Protein AF-A0A1J5SP46-F1 (afdb_monomer_lite)

InterPro domains:
  IPR029063 S-adenosyl-L-methionine-dependent methyltransferase superfamily [G3DSA:3.40.50.150] (15-102)
  IPR029063 S-adenosyl-L-methionine-dependent methyltransferase superfamily [SSF53335] (29-81)

Structure (mmCIF, N/CA/C/O backbone):
data_AF-A0A1J5SP46-F1
#
_entry.id   AF-A0A1J5SP46-F1
#
loop_
_atom_site.group_PDB
_atom_site.id
_atom_site.type_symbol
_atom_site.label_atom_id
_atom_site.label_alt_id
_atom_site.label_comp_id
_atom_site.label_asym_id
_atom_site.label_entity_id
_atom_site.label_seq_id
_atom_site.pdbx_PDB_ins_code
_atom_site.Cartn_x
_atom_site.Cartn_y
_atom_site.Cartn_z
_atom_site.occupancy
_atom_site.B_iso_or_equiv
_atom_site.auth_seq_id
_atom_site.auth_comp_id
_atom_site.auth_asym_id
_atom_site.auth_atom_id
_atom_site.pdbx_PDB_model_num
ATOM 1 N N . MET A 1 1 ? 16.930 -1.435 -6.233 1.00 59.47 1 MET A N 1
ATOM 2 C CA . MET A 1 1 ? 17.089 -2.895 -6.411 1.00 59.47 1 MET A CA 1
ATOM 3 C C . MET A 1 1 ? 17.708 -3.153 -7.778 1.00 59.47 1 MET A C 1
ATOM 5 O O . MET A 1 1 ? 17.334 -2.466 -8.719 1.00 59.47 1 MET A O 1
ATOM 9 N N . LEU A 1 2 ? 18.666 -4.075 -7.879 1.00 78.81 2 LEU A N 1
ATOM 10 C CA . LEU A 1 2 ? 19.192 -4.551 -9.162 1.00 78.81 2 LEU A CA 1
ATOM 11 C C . LEU A 1 2 ? 18.557 -5.911 -9.448 1.00 78.81 2 LEU A C 1
ATOM 13 O O . LEU A 1 2 ? 18.565 -6.779 -8.577 1.00 78.81 2 LEU A O 1
ATOM 17 N N . LEU A 1 3 ? 17.981 -6.073 -10.636 1.00 86.75 3 LEU A N 1
ATOM 18 C CA . LEU A 1 3 ? 17.492 -7.365 -11.110 1.00 86.75 3 LEU A CA 1
ATOM 19 C C . LEU A 1 3 ? 18.648 -8.133 -11.766 1.00 86.75 3 LEU A C 1
ATOM 21 O O . LEU A 1 3 ? 19.577 -7.496 -12.274 1.00 86.75 3 LEU A O 1
ATOM 25 N N . PRO A 1 4 ? 18.618 -9.479 -11.770 1.00 92.25 4 PRO A N 1
ATOM 26 C CA . PRO A 1 4 ? 19.527 -10.257 -12.599 1.00 92.25 4 PRO A CA 1
ATOM 27 C C . PRO A 1 4 ? 19.452 -9.815 -14.062 1.00 92.25 4 PRO A C 1
ATOM 29 O O . PRO A 1 4 ? 18.412 -9.350 -14.535 1.00 92.25 4 PRO A O 1
ATOM 32 N N . GLU A 1 5 ? 20.557 -9.964 -14.786 1.00 93.25 5 GLU A N 1
ATOM 33 C CA . GLU A 1 5 ? 20.611 -9.588 -16.196 1.00 93.25 5 GLU A CA 1
ATOM 34 C C . GLU A 1 5 ? 19.541 -10.342 -17.005 1.00 93.25 5 GLU A C 1
ATOM 36 O O . GLU A 1 5 ? 19.377 -11.555 -16.869 1.00 93.25 5 GLU A O 1
ATOM 41 N N . GLY A 1 6 ? 18.778 -9.605 -17.819 1.00 93.00 6 GLY A N 1
ATOM 42 C CA . GLY A 1 6 ? 17.696 -10.155 -18.641 1.00 93.00 6 GLY A CA 1
ATOM 43 C C . GLY A 1 6 ? 16.396 -10.484 -17.897 1.00 93.00 6 GLY A C 1
ATOM 44 O O . GLY A 1 6 ? 15.497 -11.057 -18.507 1.00 93.00 6 GLY A O 1
ATOM 45 N N . CYS A 1 7 ? 16.275 -10.145 -16.609 1.00 93.44 7 CYS A N 1
ATOM 46 C CA . CYS A 1 7 ? 15.053 -10.359 -15.832 1.00 93.44 7 CYS A CA 1
ATOM 47 C C . CYS A 1 7 ? 14.220 -9.078 -15.688 1.00 93.44 7 CYS A C 1
ATOM 49 O O . CYS A 1 7 ? 14.738 -8.027 -15.310 1.00 93.44 7 CYS A O 1
ATOM 51 N N . ASP A 1 8 ? 12.909 -9.206 -15.895 1.00 92.50 8 ASP A N 1
ATOM 52 C CA . ASP A 1 8 ? 11.921 -8.154 -15.643 1.00 92.50 8 ASP A CA 1
ATOM 53 C C . ASP A 1 8 ? 11.370 -8.215 -14.201 1.00 92.50 8 ASP A C 1
ATOM 55 O O . ASP A 1 8 ? 11.471 -9.252 -13.529 1.00 92.50 8 ASP A O 1
ATOM 59 N N . PRO A 1 9 ? 10.759 -7.131 -13.679 1.00 92.62 9 PRO A N 1
ATOM 60 C CA . PRO A 1 9 ? 10.037 -7.186 -12.412 1.00 92.62 9 PRO A CA 1
ATOM 61 C C . PRO A 1 9 ? 9.004 -8.320 -12.410 1.00 92.62 9 PRO A C 1
ATOM 63 O O . PRO A 1 9 ? 8.237 -8.480 -13.355 1.00 92.62 9 PRO A O 1
ATOM 66 N N . GLY A 1 10 ? 8.994 -9.114 -11.338 1.00 93.00 10 GLY A N 1
ATOM 67 C CA . GLY A 1 10 ? 8.141 -10.301 -11.227 1.00 93.00 10 GLY A CA 1
ATOM 68 C C . GLY A 1 10 ? 8.746 -11.597 -11.782 1.00 93.00 10 GLY A C 1
ATOM 69 O O . GLY A 1 10 ? 8.082 -12.628 -11.711 1.00 93.00 10 GLY A O 1
ATOM 70 N N . TRP A 1 11 ? 9.997 -11.602 -12.270 1.00 94.19 11 TRP A N 1
ATOM 71 C CA . TRP A 1 11 ? 10.654 -12.811 -12.811 1.00 94.19 11 TRP A CA 1
ATOM 72 C C . TRP A 1 11 ? 10.665 -14.013 -11.852 1.00 94.19 11 TRP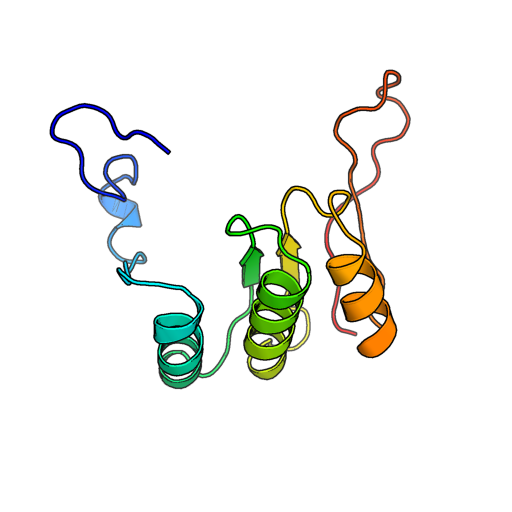 A C 1
ATOM 74 O O . TRP A 1 11 ? 10.604 -15.154 -12.299 1.00 94.19 11 TRP A O 1
ATOM 84 N N . VAL A 1 12 ? 10.740 -13.758 -10.542 1.00 95.19 12 VAL A N 1
ATOM 85 C CA . VAL A 1 12 ? 10.806 -14.798 -9.503 1.00 95.19 12 VAL A CA 1
ATOM 86 C C . VAL A 1 12 ? 9.436 -15.402 -9.176 1.00 95.19 12 VAL A C 1
ATOM 88 O O . VAL A 1 12 ? 9.359 -16.415 -8.486 1.00 95.19 12 VAL A O 1
ATOM 91 N N . ILE A 1 13 ? 8.346 -14.784 -9.639 1.00 95.00 13 ILE A N 1
ATOM 92 C CA . ILE A 1 13 ? 6.985 -15.235 -9.346 1.00 95.00 13 ILE A CA 1
ATOM 93 C C . ILE A 1 13 ? 6.715 -16.516 -10.153 1.00 95.00 13 ILE A C 1
ATOM 95 O O . ILE A 1 13 ? 6.796 -16.469 -11.384 1.00 95.00 13 ILE A O 1
ATOM 99 N N . PRO A 1 14 ? 6.368 -17.642 -9.502 1.00 96.38 14 PRO A N 1
ATOM 100 C CA . PRO A 1 14 ? 5.969 -18.868 -10.190 1.00 96.38 14 PRO A CA 1
ATOM 101 C C . PRO A 1 14 ? 4.775 -18.644 -11.126 1.00 96.38 14 PRO A C 1
ATOM 103 O O . PRO A 1 14 ? 3.887 -17.837 -10.832 1.00 96.38 14 PRO A O 1
ATOM 106 N N . ASP A 1 15 ? 4.725 -19.366 -12.246 1.00 95.62 15 ASP A N 1
ATOM 107 C CA . ASP A 1 15 ? 3.702 -19.164 -13.282 1.00 95.62 15 ASP A CA 1
ATOM 108 C C . ASP A 1 15 ? 2.275 -19.381 -12.754 1.00 95.62 15 ASP A C 1
ATOM 110 O O . ASP A 1 15 ? 1.350 -18.660 -13.133 1.00 95.62 15 ASP A O 1
ATOM 114 N N . GLU A 1 16 ? 2.095 -20.309 -11.816 1.00 96.62 16 GLU A N 1
ATOM 115 C CA . GLU A 1 16 ? 0.824 -20.566 -11.141 1.00 96.62 16 GLU A CA 1
ATOM 116 C C . GLU A 1 16 ? 0.321 -19.373 -10.308 1.00 96.62 16 GLU A C 1
ATOM 118 O O . GLU A 1 16 ? -0.891 -19.212 -10.147 1.00 96.62 16 GLU A O 1
ATOM 123 N N . LEU A 1 17 ? 1.222 -18.508 -9.823 1.00 96.88 17 LEU A N 1
ATOM 124 C CA . LEU A 1 17 ? 0.882 -17.311 -9.046 1.00 96.88 17 LEU A CA 1
ATOM 125 C C . LEU A 1 17 ? 0.728 -16.059 -9.919 1.00 96.88 17 LEU A C 1
ATOM 127 O O . LEU A 1 17 ? 0.038 -15.122 -9.515 1.00 96.88 17 LEU A O 1
ATOM 131 N N . LYS A 1 18 ? 1.282 -16.046 -11.140 1.00 95.25 18 LYS A N 1
ATOM 132 C CA . LYS A 1 18 ? 1.175 -14.896 -12.059 1.00 95.25 18 LYS A CA 1
ATOM 133 C C . LYS A 1 18 ? -0.267 -14.534 -12.415 1.00 95.25 18 LYS A C 1
ATOM 135 O O . LYS A 1 18 ? -0.542 -13.375 -12.700 1.00 95.25 18 LYS A O 1
ATOM 140 N N . LYS A 1 19 ? -1.205 -15.488 -12.357 1.00 95.62 19 LYS A N 1
ATOM 141 C CA . LYS A 1 19 ? -2.632 -15.228 -12.626 1.00 95.62 19 LYS A CA 1
ATOM 142 C C . LYS A 1 19 ? -3.245 -14.197 -11.666 1.00 95.62 19 LYS A C 1
ATOM 144 O O . LYS A 1 19 ? -4.170 -13.494 -12.057 1.00 95.62 19 LYS A O 1
ATOM 149 N N . GLY A 1 20 ? -2.763 -14.137 -10.424 1.00 94.06 20 GLY A N 1
ATOM 150 C CA . GLY A 1 20 ? -3.228 -13.192 -9.405 1.00 94.06 20 GLY A CA 1
ATOM 151 C C . GLY A 1 20 ? -2.338 -11.961 -9.258 1.00 94.06 20 GLY A C 1
ATOM 152 O O . GLY A 1 20 ? -2.491 -11.226 -8.289 1.00 94.06 20 GLY A O 1
ATOM 153 N N . TRP A 1 21 ? -1.381 -11.761 -10.166 1.00 95.50 21 TRP A N 1
ATOM 154 C CA . TRP A 1 21 ? -0.387 -10.704 -10.066 1.00 95.50 21 TRP A CA 1
ATOM 155 C C . TRP A 1 21 ? -0.528 -9.704 -11.210 1.00 95.50 21 TRP A C 1
ATOM 157 O O . TRP A 1 21 ? -0.599 -10.070 -12.382 1.00 95.50 21 TRP A O 1
ATOM 167 N N . SER A 1 22 ? -0.522 -8.424 -10.855 1.00 95.00 22 SER A N 1
ATOM 168 C CA . SER A 1 22 ? -0.517 -7.300 -11.785 1.00 95.00 22 SER A CA 1
ATOM 169 C C . SER A 1 22 ? 0.627 -6.355 -11.441 1.00 95.00 22 SER A C 1
ATOM 171 O O . SER A 1 22 ? 0.853 -6.054 -10.268 1.00 95.00 22 SER A O 1
ATOM 173 N N . LEU A 1 23 ? 1.315 -5.843 -12.460 1.00 94.81 23 LEU A N 1
ATOM 174 C CA . LEU A 1 23 ? 2.394 -4.869 -12.309 1.00 94.81 23 LEU A CA 1
ATOM 175 C C . LEU A 1 23 ? 1.966 -3.503 -12.840 1.00 94.81 23 LEU A C 1
ATOM 177 O O . LEU A 1 23 ? 1.594 -3.379 -14.005 1.00 94.81 23 LEU A O 1
ATOM 181 N N . SER A 1 24 ? 2.106 -2.471 -12.009 1.00 95.12 24 SER A N 1
ATOM 182 C CA . SER A 1 24 ? 1.958 -1.075 -12.423 1.00 95.12 24 SER A CA 1
ATOM 183 C C . SER A 1 24 ? 3.309 -0.372 -12.343 1.00 95.12 24 SER A C 1
ATOM 185 O O . SER A 1 24 ? 3.878 -0.221 -11.265 1.00 95.12 24 SER A O 1
ATOM 187 N N . LEU A 1 25 ? 3.850 0.021 -13.499 1.00 94.19 25 LEU A N 1
ATOM 188 C CA . LEU A 1 25 ? 5.146 0.695 -13.598 1.00 94.19 25 LEU A CA 1
ATOM 189 C C . LEU A 1 25 ? 4.976 2.217 -13.555 1.00 94.19 25 LEU A C 1
ATOM 191 O O . LEU A 1 25 ? 4.276 2.799 -14.386 1.00 94.19 25 LEU A O 1
ATOM 195 N N . GLY A 1 26 ? 5.655 2.868 -12.613 1.00 94.00 26 GLY A N 1
ATOM 196 C CA . GLY A 1 26 ? 5.651 4.320 -12.436 1.00 94.00 26 GLY A CA 1
ATOM 197 C C . GLY A 1 26 ? 5.979 4.711 -10.998 1.00 94.00 26 GLY A C 1
ATOM 198 O O . GLY A 1 26 ? 6.289 3.851 -10.175 1.00 94.00 26 GLY A O 1
ATOM 199 N N . LYS A 1 27 ? 5.913 6.009 -10.691 1.00 94.12 27 LYS A N 1
ATOM 200 C CA . LYS A 1 27 ? 5.994 6.482 -9.305 1.00 94.12 27 LYS A CA 1
ATOM 201 C C . LYS A 1 27 ? 4.710 6.124 -8.560 1.00 94.12 27 LYS A C 1
ATOM 203 O O . LYS A 1 27 ? 3.632 6.177 -9.152 1.00 94.12 27 LYS A O 1
ATOM 208 N N . SER A 1 28 ? 4.810 5.819 -7.269 1.00 93.31 28 SER A N 1
ATOM 209 C CA . SER A 1 28 ? 3.632 5.571 -6.430 1.00 93.31 28 SER A CA 1
ATOM 210 C C . SER A 1 28 ? 2.695 6.780 -6.400 1.00 93.31 28 SER A C 1
ATOM 212 O O . SER A 1 28 ? 1.492 6.598 -6.558 1.00 93.31 28 SER A O 1
ATOM 214 N N . GLU A 1 29 ? 3.245 7.996 -6.344 1.00 93.69 29 GLU A N 1
ATOM 215 C CA . GLU A 1 29 ? 2.510 9.271 -6.453 1.00 93.69 29 GLU A CA 1
ATOM 216 C C . GLU A 1 29 ? 1.563 9.330 -7.667 1.00 93.69 29 GLU A C 1
ATOM 218 O O . GLU A 1 29 ? 0.464 9.868 -7.568 1.00 93.69 29 GLU A O 1
ATOM 223 N N . ASP A 1 30 ? 1.956 8.733 -8.799 1.00 96.69 30 ASP A N 1
ATOM 224 C CA . ASP A 1 30 ? 1.172 8.752 -10.040 1.00 96.69 30 ASP A CA 1
ATOM 225 C C . ASP A 1 30 ? 0.236 7.540 -10.180 1.00 96.69 30 ASP A C 1
ATOM 227 O O . ASP A 1 30 ? -0.742 7.581 -10.930 1.00 96.69 30 ASP A O 1
ATOM 231 N N . LYS A 1 31 ? 0.583 6.409 -9.551 1.00 97.69 31 LYS A N 1
ATOM 232 C CA . LYS A 1 31 ? -0.028 5.099 -9.833 1.00 97.69 31 LYS A CA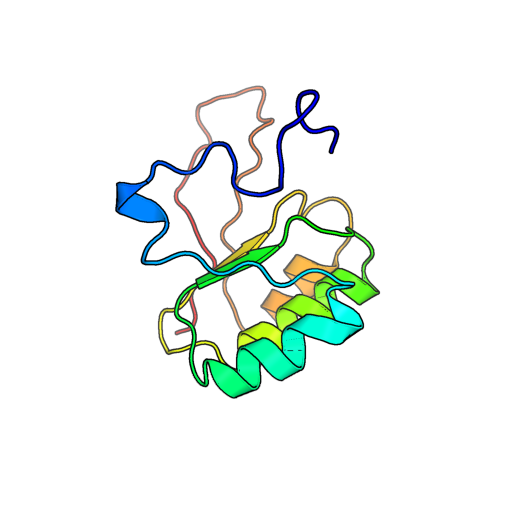 1
ATOM 233 C C . LYS A 1 31 ? -0.922 4.570 -8.727 1.00 97.69 31 LYS A C 1
ATOM 235 O O . LYS A 1 31 ? -1.830 3.801 -9.033 1.00 97.69 31 LYS A O 1
ATOM 240 N N . LEU A 1 32 ? -0.674 4.952 -7.477 1.00 97.75 32 LEU A N 1
ATOM 241 C CA . LEU A 1 32 ? -1.353 4.360 -6.331 1.00 97.75 32 LEU A CA 1
ATOM 242 C C . LEU A 1 32 ? -2.844 4.700 -6.324 1.00 97.75 32 LEU A C 1
ATOM 244 O O . LEU A 1 32 ? -3.666 3.794 -6.280 1.00 97.75 32 LEU A O 1
ATOM 248 N N . VAL A 1 33 ? -3.199 5.985 -6.417 1.00 98.00 33 VAL A N 1
ATOM 249 C CA . VAL A 1 33 ? -4.606 6.413 -6.329 1.00 98.00 33 VAL A CA 1
ATOM 250 C C . VAL A 1 33 ? -5.465 5.810 -7.450 1.00 98.00 33 VAL A C 1
ATOM 252 O O . VAL A 1 33 ? -6.455 5.165 -7.113 1.00 98.00 33 VAL A O 1
ATOM 255 N N . PRO A 1 34 ? -5.086 5.888 -8.745 1.00 97.94 34 PRO A N 1
ATOM 256 C CA . PRO A 1 34 ? -5.875 5.253 -9.805 1.00 97.94 34 PRO A CA 1
ATOM 257 C C . PRO A 1 34 ? -6.032 3.737 -9.624 1.00 97.94 34 PRO A C 1
ATOM 259 O O . PRO A 1 34 ? -7.084 3.181 -9.925 1.00 97.94 34 PRO A O 1
ATOM 262 N N . MET A 1 35 ? -4.999 3.060 -9.111 1.00 97.44 35 MET A N 1
ATOM 263 C CA . MET A 1 35 ? -5.058 1.623 -8.833 1.00 97.44 35 MET A CA 1
ATOM 264 C C . MET A 1 35 ? -6.035 1.307 -7.696 1.00 97.44 35 MET A C 1
ATOM 266 O O . MET A 1 35 ? -6.812 0.363 -7.798 1.00 97.44 35 MET A O 1
ATOM 270 N N . LEU A 1 36 ? -6.009 2.087 -6.615 1.00 98.06 36 LEU A N 1
ATOM 271 C CA . LEU A 1 36 ? -6.931 1.912 -5.495 1.00 98.06 36 LEU A CA 1
ATOM 272 C C . LEU A 1 36 ? -8.383 2.187 -5.908 1.00 98.06 36 LEU A C 1
ATOM 274 O O . LEU A 1 36 ? -9.276 1.457 -5.485 1.00 98.06 36 LEU A O 1
ATOM 278 N N . GLU A 1 37 ? -8.615 3.181 -6.768 1.00 97.88 37 GLU A N 1
ATOM 279 C CA . GLU A 1 37 ? -9.932 3.462 -7.353 1.00 97.88 37 GLU A CA 1
ATOM 280 C C . GLU A 1 37 ? -10.455 2.287 -8.190 1.00 97.88 37 GLU A C 1
ATOM 282 O O . GLU A 1 37 ? -11.630 1.934 -8.082 1.00 97.88 37 GLU A O 1
ATOM 287 N N . GLU A 1 38 ? -9.589 1.655 -8.990 1.00 97.12 38 GLU A N 1
ATOM 288 C CA . GLU A 1 38 ? -9.939 0.476 -9.789 1.00 97.12 38 GLU A CA 1
ATOM 289 C C . GLU A 1 38 ? -10.247 -0.748 -8.912 1.00 97.12 38 GLU A C 1
ATOM 291 O O . GLU A 1 38 ? -11.223 -1.459 -9.158 1.00 97.12 38 GLU A O 1
ATOM 296 N N . LEU A 1 39 ? -9.441 -0.984 -7.871 1.00 96.38 39 LEU A N 1
ATOM 297 C CA . LEU A 1 39 ? -9.637 -2.095 -6.934 1.00 96.38 39 LEU A CA 1
ATOM 298 C C . LEU A 1 39 ? -10.871 -1.892 -6.045 1.00 96.38 39 LEU A C 1
ATOM 300 O O . LEU A 1 39 ? -11.545 -2.856 -5.678 1.00 96.38 39 LEU A O 1
ATOM 304 N N . GLY A 1 40 ? -11.165 -0.645 -5.674 1.00 97.31 40 GLY A N 1
ATOM 305 C CA . GLY A 1 40 ? -12.291 -0.235 -4.837 1.00 97.31 40 GLY A CA 1
ATOM 306 C C . GLY A 1 40 ? -12.153 -0.594 -3.354 1.00 97.31 40 GLY A C 1
ATOM 307 O O . GLY A 1 40 ? -12.487 0.223 -2.498 1.00 97.31 40 GLY A O 1
ATOM 308 N N . LYS A 1 41 ? -11.674 -1.794 -3.022 1.00 97.38 41 LYS A N 1
ATOM 309 C CA . LYS A 1 41 ? -11.403 -2.230 -1.648 1.00 97.38 41 LYS A CA 1
ATOM 310 C C . LYS A 1 41 ? -10.177 -3.126 -1.594 1.00 97.38 41 LYS A C 1
ATOM 312 O O . LYS A 1 41 ? -9.952 -3.926 -2.499 1.00 97.38 41 LYS A O 1
ATOM 317 N N . ILE A 1 42 ? -9.415 -3.002 -0.514 1.00 97.88 42 ILE A N 1
ATOM 318 C CA . ILE A 1 42 ? -8.236 -3.826 -0.251 1.00 97.88 42 ILE A CA 1
ATOM 319 C C . ILE A 1 42 ? -8.259 -4.376 1.176 1.00 97.88 42 ILE A C 1
ATOM 321 O O . ILE A 1 42 ? -8.723 -3.711 2.102 1.00 97.88 42 ILE A O 1
ATOM 325 N N . ASP A 1 43 ? -7.708 -5.576 1.345 1.00 97.50 43 ASP A N 1
ATOM 326 C CA . ASP A 1 43 ? -7.536 -6.226 2.651 1.00 97.50 43 ASP A CA 1
ATOM 327 C C . ASP A 1 43 ? -6.109 -6.067 3.205 1.00 97.50 43 ASP A C 1
ATOM 329 O O . ASP A 1 43 ? -5.864 -6.254 4.398 1.00 97.50 43 ASP A O 1
ATOM 333 N N . PHE A 1 44 ? -5.140 -5.754 2.339 1.00 97.25 44 PHE A N 1
ATOM 334 C CA . PHE A 1 44 ? -3.721 -5.730 2.682 1.00 97.25 44 PHE A CA 1
ATOM 335 C C . PHE A 1 44 ? -2.960 -4.683 1.861 1.00 97.25 44 PHE A C 1
ATOM 337 O O . PHE A 1 44 ? -3.120 -4.610 0.643 1.00 97.25 44 PHE A O 1
ATOM 344 N N . PHE A 1 45 ? -2.099 -3.911 2.524 1.00 97.75 45 PHE A N 1
ATOM 345 C CA . PHE A 1 45 ? -1.190 -2.948 1.903 1.00 97.75 45 PHE A CA 1
ATOM 346 C C . PHE A 1 45 ? 0.211 -3.055 2.518 1.00 97.75 45 PHE A C 1
ATOM 348 O O . PHE A 1 45 ? 0.341 -3.107 3.742 1.00 97.75 45 PHE A O 1
ATOM 355 N N . LEU A 1 46 ? 1.251 -3.061 1.679 1.00 97.31 46 LEU A N 1
ATOM 356 C CA . LEU A 1 46 ? 2.654 -3.131 2.095 1.00 97.31 46 LEU A CA 1
ATOM 357 C C . LEU A 1 46 ? 3.448 -1.950 1.527 1.00 97.31 46 LEU A C 1
ATOM 359 O O . LEU A 1 46 ? 3.535 -1.797 0.311 1.00 97.31 46 LEU A O 1
ATOM 363 N N . HIS A 1 47 ? 4.073 -1.173 2.409 1.00 97.12 47 HIS A N 1
ATOM 364 C CA . HIS A 1 47 ? 5.051 -0.147 2.060 1.00 97.12 47 HIS A CA 1
ATOM 365 C C . HIS A 1 47 ? 6.482 -0.689 2.171 1.00 97.12 47 HIS A C 1
ATOM 367 O O . HIS A 1 47 ? 6.891 -1.143 3.237 1.00 97.12 47 HIS A O 1
ATOM 373 N N . ASP A 1 48 ? 7.241 -0.584 1.083 1.00 94.81 48 ASP A N 1
ATOM 374 C CA . ASP A 1 48 ? 8.693 -0.819 1.025 1.00 94.81 48 ASP A CA 1
ATOM 375 C C . ASP A 1 48 ? 9.299 0.042 -0.105 1.00 94.81 48 ASP A C 1
ATOM 377 O O . ASP A 1 48 ? 9.970 -0.436 -1.023 1.00 94.81 48 ASP A O 1
ATOM 381 N N . SER A 1 49 ? 8.912 1.324 -0.140 1.00 92.38 49 SER A N 1
ATOM 382 C CA . SER A 1 49 ? 9.268 2.258 -1.213 1.00 92.38 49 SER A CA 1
ATOM 383 C C . SER A 1 49 ? 10.222 3.354 -0.706 1.00 92.38 49 SER A C 1
ATOM 385 O O . SER A 1 49 ? 11.265 3.070 -0.111 1.00 92.38 49 SER A O 1
ATOM 387 N N . LEU A 1 50 ? 9.932 4.625 -0.992 1.00 95.25 50 LEU A N 1
ATOM 388 C CA . LEU A 1 50 ? 10.706 5.754 -0.495 1.00 95.25 50 LEU A CA 1
ATOM 389 C C . LEU A 1 50 ? 10.300 6.066 0.950 1.00 95.25 50 LEU A C 1
ATOM 391 O O . LEU A 1 50 ? 9.184 6.503 1.218 1.00 95.25 50 LEU A O 1
ATOM 395 N N . HIS A 1 51 ? 11.263 5.942 1.859 1.00 96.06 51 HIS A N 1
ATOM 396 C CA . HIS A 1 51 ? 11.093 6.142 3.299 1.00 96.06 51 HIS A CA 1
ATOM 397 C C . HIS A 1 51 ? 11.184 7.621 3.732 1.00 96.06 51 HIS A C 1
ATOM 399 O O . HIS A 1 51 ? 11.665 7.937 4.825 1.00 96.06 51 HIS A O 1
ATOM 405 N N . SER A 1 52 ? 10.764 8.557 2.872 1.00 96.94 52 SER A N 1
ATOM 406 C CA . SER A 1 52 ? 10.545 9.941 3.300 1.00 96.94 52 SER A CA 1
ATOM 407 C C . SER A 1 52 ? 9.239 10.022 4.087 1.00 96.94 52 SER A C 1
ATOM 409 O O . SER A 1 52 ? 8.301 9.266 3.831 1.00 96.94 52 SER A O 1
ATOM 411 N N . TYR A 1 53 ? 9.174 10.945 5.047 1.00 97.69 53 TYR A N 1
ATOM 412 C CA . TYR A 1 53 ? 7.970 11.140 5.853 1.00 97.69 53 TYR A CA 1
ATOM 413 C C . TYR A 1 53 ? 6.736 11.389 4.970 1.00 97.69 53 TYR A C 1
ATOM 415 O O . TYR A 1 53 ? 5.717 10.725 5.142 1.00 97.69 53 TYR A O 1
ATOM 423 N N . ASP A 1 54 ? 6.862 12.289 3.990 1.00 97.88 54 ASP A N 1
ATOM 424 C CA . ASP A 1 54 ? 5.757 12.689 3.114 1.00 97.88 54 ASP A CA 1
ATOM 425 C C . ASP A 1 54 ? 5.260 11.536 2.233 1.00 97.88 54 ASP A C 1
ATOM 427 O O . ASP A 1 54 ? 4.052 11.344 2.114 1.00 97.88 54 ASP A O 1
ATOM 431 N N . ASN A 1 55 ? 6.166 10.730 1.662 1.00 97.69 55 ASN A N 1
ATOM 432 C CA . ASN A 1 55 ? 5.775 9.604 0.812 1.00 97.69 55 ASN A CA 1
ATOM 433 C C . ASN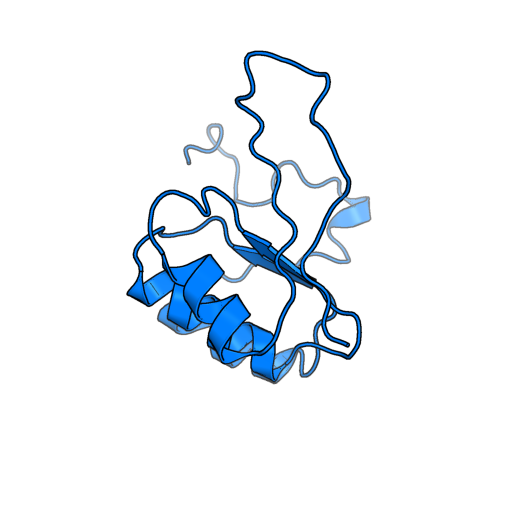 A 1 55 ? 5.079 8.505 1.625 1.00 97.69 55 ASN A C 1
ATOM 435 O O . ASN A 1 55 ? 4.030 8.012 1.222 1.00 97.69 55 ASN A O 1
ATOM 439 N N . MET A 1 56 ? 5.625 8.159 2.795 1.00 98.00 56 MET A N 1
ATOM 440 C CA . MET A 1 56 ? 5.001 7.181 3.690 1.00 98.00 56 MET A CA 1
ATOM 441 C C . MET A 1 56 ? 3.609 7.640 4.135 1.00 98.00 56 MET A C 1
ATOM 443 O O . MET A 1 56 ? 2.654 6.875 4.031 1.00 98.00 56 MET A O 1
ATOM 447 N N . MET A 1 57 ? 3.465 8.897 4.574 1.00 98.31 57 MET A N 1
ATOM 448 C CA . MET A 1 57 ? 2.161 9.442 4.963 1.00 98.31 57 MET A CA 1
ATOM 449 C C . MET A 1 57 ? 1.166 9.437 3.801 1.00 98.31 57 MET A C 1
ATOM 451 O O . MET A 1 57 ? 0.031 9.008 3.999 1.00 98.31 57 MET A O 1
ATOM 455 N N . PHE A 1 58 ? 1.588 9.857 2.604 1.00 98.31 58 PHE A N 1
ATOM 456 C CA . PHE A 1 58 ? 0.761 9.804 1.400 1.00 98.31 58 PHE A CA 1
ATOM 457 C C . PHE A 1 58 ? 0.267 8.378 1.127 1.00 98.31 58 PHE A C 1
ATOM 459 O O . PHE A 1 58 ? -0.938 8.146 1.063 1.00 98.31 58 PHE A O 1
ATOM 466 N N . GLU A 1 59 ? 1.175 7.404 1.030 1.00 98.44 59 GLU A N 1
ATOM 467 C CA . GLU A 1 59 ? 0.810 6.027 0.696 1.00 98.44 59 GLU A CA 1
ATOM 468 C C . GLU A 1 59 ? -0.099 5.392 1.761 1.00 98.44 59 GLU A C 1
ATOM 470 O O . GLU A 1 59 ? -1.099 4.760 1.412 1.00 98.44 59 GLU A O 1
ATOM 475 N N . PHE A 1 60 ? 0.187 5.603 3.053 1.00 98.38 60 PHE A N 1
ATOM 476 C CA . PHE A 1 60 ? -0.655 5.092 4.138 1.00 98.38 60 PHE A CA 1
ATOM 477 C C . PHE A 1 60 ? -2.051 5.706 4.125 1.00 98.38 60 PHE A C 1
ATOM 479 O O . PHE A 1 60 ? -3.038 4.981 4.251 1.00 98.38 60 PHE A O 1
ATOM 486 N N . GLN A 1 61 ? -2.149 7.027 3.964 1.00 98.25 61 GLN A N 1
ATOM 487 C CA . GLN A 1 61 ? -3.433 7.720 3.952 1.00 98.25 61 GLN A CA 1
ATOM 488 C C . GLN A 1 61 ? -4.279 7.311 2.748 1.00 98.25 61 GLN A C 1
ATOM 490 O O . GLN A 1 61 ? -5.472 7.059 2.916 1.00 98.25 61 GLN A O 1
ATOM 495 N N . GLU A 1 62 ? -3.688 7.209 1.555 1.00 98.25 62 GLU A N 1
ATOM 496 C CA . GLU A 1 62 ? -4.428 6.775 0.371 1.00 98.25 62 GLU A CA 1
ATOM 497 C C . GLU A 1 62 ? -4.874 5.318 0.498 1.00 98.25 62 GLU A C 1
ATOM 499 O O . GLU A 1 62 ? -6.059 5.041 0.330 1.00 98.25 62 GLU A O 1
ATOM 504 N N . ALA A 1 63 ? -3.994 4.398 0.902 1.00 98.19 63 ALA A N 1
ATOM 505 C CA . ALA A 1 63 ? -4.366 2.996 1.096 1.00 98.19 63 ALA A CA 1
ATOM 506 C C . ALA A 1 63 ? -5.463 2.817 2.162 1.00 98.19 63 ALA A C 1
ATOM 508 O O . ALA A 1 63 ? -6.401 2.039 1.975 1.00 98.19 63 ALA A O 1
ATOM 509 N N . PHE A 1 64 ? -5.394 3.561 3.272 1.00 98.12 64 PHE A N 1
ATOM 510 C CA . PHE A 1 64 ? -6.335 3.420 4.385 1.00 98.12 64 PHE A CA 1
ATOM 511 C C . PHE A 1 64 ? -7.784 3.764 4.016 1.00 98.12 64 PHE A C 1
ATOM 513 O O . PHE A 1 64 ? -8.711 3.145 4.552 1.00 98.12 64 PHE A O 1
ATOM 520 N N . LYS A 1 65 ? -7.995 4.693 3.072 1.00 97.62 65 LYS A N 1
ATOM 521 C CA . LYS A 1 65 ? -9.333 5.058 2.565 1.00 97.62 65 LYS A CA 1
ATOM 522 C C . LYS A 1 65 ? -10.057 3.877 1.916 1.00 97.62 65 LYS A C 1
ATOM 524 O O . LYS A 1 65 ? -11.277 3.788 2.024 1.00 97.62 65 LYS A O 1
ATOM 529 N N . TYR A 1 66 ? -9.307 2.971 1.292 1.00 98.19 66 TYR A N 1
ATOM 530 C CA . TYR A 1 66 ? -9.825 1.795 0.585 1.00 98.19 66 TYR A CA 1
ATOM 531 C C . TYR A 1 66 ? -9.712 0.507 1.419 1.00 98.19 66 TYR A C 1
ATOM 533 O O . TYR A 1 66 ? -10.108 -0.564 0.962 1.00 98.19 66 TYR A O 1
ATOM 541 N N . MET A 1 67 ? -9.188 0.595 2.647 1.00 97.31 67 MET A N 1
ATOM 542 C CA . MET A 1 67 ? -8.953 -0.561 3.510 1.00 97.31 67 MET A CA 1
ATOM 543 C C . MET A 1 67 ? -10.248 -1.069 4.151 1.00 97.31 67 MET A C 1
ATOM 545 O O . MET A 1 67 ? -10.927 -0.331 4.886 1.00 97.31 67 MET A O 1
ATOM 549 N N . ASP A 1 68 ? -10.549 -2.348 3.938 1.00 95.00 68 ASP A N 1
ATOM 550 C CA . ASP A 1 68 ? -11.700 -3.007 4.542 1.00 95.00 68 ASP A CA 1
ATOM 551 C C . ASP A 1 68 ? -11.534 -3.213 6.056 1.00 95.00 68 ASP A C 1
ATOM 553 O O . ASP A 1 68 ? -10.462 -3.047 6.652 1.00 95.00 68 ASP A O 1
ATOM 557 N N . LYS A 1 69 ? -12.647 -3.527 6.726 1.00 91.88 69 LYS A N 1
ATOM 558 C CA . LYS A 1 69 ? -12.622 -3.794 8.164 1.00 91.88 69 LYS A CA 1
ATOM 559 C C . LYS A 1 69 ? -11.779 -5.043 8.446 1.00 91.88 69 LYS A C 1
ATOM 561 O O . LYS A 1 69 ? -12.057 -6.104 7.904 1.00 91.88 69 LYS A O 1
ATOM 566 N N . GLY A 1 70 ? -10.806 -4.923 9.351 1.00 90.62 70 GLY A N 1
ATOM 567 C CA . GLY A 1 70 ? -9.876 -6.007 9.677 1.00 90.62 70 GLY A CA 1
ATOM 568 C C . GLY A 1 70 ? -8.690 -6.144 8.716 1.00 90.62 70 GLY A C 1
ATOM 569 O O . GLY A 1 70 ? -7.868 -7.032 8.928 1.00 90.62 70 GLY A O 1
ATOM 570 N N . GLY A 1 71 ? -8.578 -5.273 7.708 1.00 94.44 71 GLY A N 1
ATOM 571 C CA . GLY A 1 71 ? -7.416 -5.230 6.828 1.00 94.44 71 GLY A CA 1
ATOM 572 C C . GLY A 1 71 ? -6.151 -4.702 7.515 1.00 94.44 71 GLY A C 1
ATOM 573 O O . GLY A 1 71 ? -6.209 -4.123 8.608 1.00 94.44 71 GLY A O 1
ATOM 574 N N . LEU A 1 72 ? -5.001 -4.919 6.871 1.00 95.50 72 LEU A N 1
ATOM 575 C CA . LEU A 1 72 ? -3.673 -4.639 7.424 1.00 95.50 72 LEU A CA 1
ATOM 576 C C . LEU A 1 72 ? -2.880 -3.660 6.555 1.00 95.50 72 LEU A C 1
ATOM 578 O O . LEU A 1 72 ? -2.761 -3.836 5.343 1.00 95.50 72 LEU A O 1
ATOM 582 N N . ILE A 1 73 ? -2.260 -2.678 7.210 1.00 96.75 73 ILE A N 1
ATOM 583 C CA . ILE A 1 73 ? -1.183 -1.862 6.639 1.00 96.75 73 ILE A CA 1
ATOM 584 C C . ILE A 1 73 ? 0.125 -2.311 7.286 1.00 96.75 73 ILE A C 1
ATOM 586 O O . ILE A 1 73 ? 0.262 -2.301 8.511 1.00 96.75 73 ILE A O 1
ATOM 590 N N . VAL A 1 74 ? 1.075 -2.717 6.453 1.00 96.44 74 VAL A N 1
ATOM 591 C CA . VAL A 1 74 ? 2.405 -3.182 6.847 1.00 96.44 74 VAL A CA 1
ATOM 592 C C . VAL A 1 74 ? 3.440 -2.278 6.190 1.00 96.44 74 VAL A C 1
ATOM 594 O O . VAL A 1 74 ? 3.245 -1.812 5.071 1.00 96.44 74 VAL A O 1
ATOM 597 N N . ALA A 1 75 ? 4.537 -2.007 6.884 1.00 95.62 75 ALA A N 1
ATOM 598 C CA . ALA A 1 75 ? 5.609 -1.175 6.364 1.00 95.62 75 ALA A CA 1
ATOM 599 C C . ALA A 1 75 ? 6.965 -1.720 6.809 1.00 95.62 75 ALA A C 1
ATOM 601 O O . ALA A 1 75 ? 7.114 -2.132 7.964 1.00 95.62 75 ALA A O 1
ATOM 602 N N . ASP A 1 76 ? 7.936 -1.710 5.900 1.00 93.88 76 ASP A N 1
ATOM 603 C CA . ASP A 1 76 ? 9.340 -1.904 6.251 1.00 93.88 76 ASP A CA 1
ATOM 604 C C . ASP A 1 76 ? 9.936 -0.617 6.859 1.00 93.88 76 ASP A C 1
ATOM 606 O O . ASP A 1 76 ? 9.332 0.456 6.805 1.00 93.88 76 ASP A O 1
ATOM 610 N N . ASN A 1 77 ? 11.087 -0.748 7.530 1.00 92.38 77 ASN A N 1
ATOM 611 C CA . ASN A 1 77 ? 11.885 0.353 8.091 1.00 92.38 77 ASN A CA 1
ATOM 612 C C . ASN A 1 77 ? 11.095 1.481 8.800 1.00 92.38 77 ASN A C 1
ATOM 614 O O . ASN A 1 77 ? 11.478 2.654 8.768 1.00 92.38 77 ASN A O 1
ATOM 618 N N . ILE A 1 78 ? 10.041 1.127 9.545 1.00 92.25 78 ILE A N 1
ATOM 619 C CA . ILE A 1 78 ? 9.164 2.070 10.273 1.00 92.25 78 ILE A CA 1
ATOM 620 C C . ILE A 1 78 ? 9.877 2.967 11.299 1.00 92.25 78 ILE A C 1
ATOM 622 O O . ILE A 1 78 ? 9.268 3.868 11.866 1.00 92.25 78 ILE A O 1
ATOM 626 N N . ASN A 1 79 ? 11.150 2.7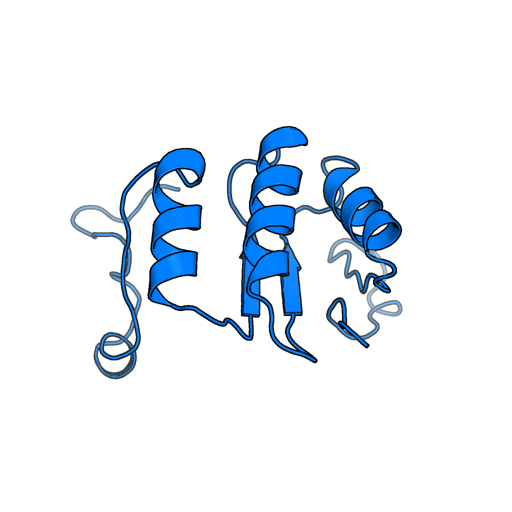03 11.594 1.00 90.94 79 ASN A N 1
ATOM 627 C CA . ASN A 1 79 ? 11.984 3.478 12.506 1.00 90.94 79 ASN A CA 1
ATOM 628 C C . ASN A 1 79 ? 12.822 4.567 11.810 1.00 90.94 79 ASN A C 1
ATOM 630 O O . ASN A 1 79 ? 13.528 5.300 12.500 1.00 90.94 79 ASN A O 1
ATOM 634 N N . TRP A 1 80 ? 12.788 4.678 10.477 1.00 93.94 80 TRP A N 1
ATOM 635 C CA . TRP A 1 80 ? 13.569 5.683 9.741 1.00 93.94 80 TRP A CA 1
ATOM 636 C C . TRP A 1 80 ? 13.002 7.099 9.871 1.00 93.94 80 TRP A C 1
ATOM 638 O O . TRP A 1 80 ? 13.741 8.076 9.761 1.00 93.94 80 TRP A O 1
ATOM 648 N N . ASN A 1 81 ? 11.701 7.222 10.129 1.00 95.44 81 ASN A N 1
ATOM 649 C CA . ASN A 1 81 ? 11.042 8.475 10.476 1.00 95.44 81 ASN A CA 1
ATOM 650 C C . ASN A 1 81 ? 9.777 8.184 11.313 1.00 95.44 81 ASN A C 1
ATOM 652 O O . ASN A 1 81 ? 9.476 7.035 11.623 1.00 95.44 81 ASN A O 1
ATOM 656 N N . THR A 1 82 ? 9.039 9.219 11.715 1.00 96.62 82 THR A N 1
ATOM 657 C CA . THR A 1 82 ? 7.880 9.083 12.615 1.00 96.62 82 THR A CA 1
ATOM 658 C C . THR A 1 82 ? 6.548 8.784 11.917 1.00 96.62 82 THR A C 1
ATOM 660 O O . THR A 1 82 ? 5.563 8.550 12.616 1.00 96.62 82 THR A O 1
ATOM 663 N N . SER A 1 83 ? 6.491 8.776 10.579 1.00 97.38 83 SER A N 1
ATOM 664 C CA . SER A 1 83 ? 5.248 8.699 9.787 1.00 97.38 83 SER A CA 1
ATOM 665 C C . SER A 1 83 ? 4.353 7.530 10.182 1.00 97.38 83 SER A C 1
ATOM 667 O O . SER A 1 83 ? 3.175 7.739 10.432 1.00 97.38 83 SER A O 1
ATOM 669 N N . PHE A 1 84 ? 4.897 6.320 10.331 1.00 96.44 84 PHE A N 1
ATOM 670 C CA . PHE A 1 84 ? 4.109 5.137 10.686 1.00 96.44 84 PHE A CA 1
ATOM 671 C C . PHE A 1 84 ? 3.372 5.303 12.024 1.00 96.44 84 PHE A C 1
ATOM 673 O O . PHE A 1 84 ? 2.180 5.012 12.132 1.00 96.44 84 PHE A O 1
ATOM 680 N N . TYR A 1 85 ? 4.065 5.811 13.047 1.00 96.12 85 TYR A N 1
ATOM 681 C CA . TYR A 1 85 ? 3.483 6.017 14.374 1.00 96.12 85 TYR A CA 1
ATOM 682 C C . TYR A 1 85 ? 2.505 7.193 14.397 1.00 96.12 85 TYR A C 1
ATOM 684 O O . TYR A 1 85 ? 1.469 7.101 15.054 1.00 96.12 85 TYR A O 1
ATOM 692 N N . VAL A 1 86 ? 2.806 8.271 13.664 1.00 98.06 86 VAL A N 1
ATOM 693 C CA . VAL A 1 86 ? 1.890 9.409 13.501 1.00 98.06 86 VAL A CA 1
ATOM 694 C C . VAL A 1 86 ? 0.612 8.955 12.804 1.00 98.06 86 VAL A C 1
ATOM 696 O O . VAL A 1 86 ? -0.468 9.158 13.349 1.00 98.06 86 VAL A O 1
ATOM 699 N N . PHE A 1 87 ? 0.731 8.248 11.681 1.00 98.00 87 PHE A N 1
ATOM 700 C CA . PHE A 1 87 ? -0.392 7.669 10.953 1.00 98.00 87 PHE A CA 1
ATOM 701 C C . PHE A 1 87 ? -1.256 6.770 11.849 1.00 98.00 87 PHE A C 1
ATOM 703 O O . PHE A 1 87 ? -2.478 6.918 11.869 1.00 98.00 87 PHE A O 1
ATOM 710 N N . CYS A 1 88 ? -0.642 5.871 12.628 1.00 97.06 88 CYS A N 1
ATOM 711 C CA . CYS A 1 88 ? -1.390 5.012 13.548 1.00 97.06 88 CYS A CA 1
ATOM 712 C C . CYS A 1 88 ? -2.143 5.829 14.604 1.00 97.06 88 CYS A C 1
ATOM 714 O O . CYS A 1 88 ? -3.314 5.564 14.860 1.00 97.06 88 CYS A O 1
ATOM 716 N N . ASN A 1 89 ? -1.492 6.836 15.189 1.00 97.06 89 ASN A N 1
ATOM 717 C CA . ASN A 1 89 ? -2.104 7.704 16.190 1.00 97.06 89 ASN A CA 1
ATOM 718 C C . ASN A 1 89 ? -3.272 8.524 15.616 1.00 97.06 89 ASN A C 1
ATOM 720 O O . ASN A 1 89 ? -4.325 8.595 16.241 1.00 97.06 89 ASN A O 1
ATOM 724 N N . GLU A 1 90 ? -3.111 9.109 14.426 1.00 97.56 90 GLU A N 1
ATOM 725 C CA . GLU A 1 90 ? -4.151 9.896 13.743 1.00 97.56 90 GLU A CA 1
ATOM 726 C C . GLU A 1 90 ? -5.394 9.071 13.384 1.00 97.56 90 GLU A C 1
ATOM 728 O O . GLU A 1 90 ? -6.491 9.619 13.313 1.00 97.56 90 GLU A O 1
ATOM 733 N N . ASN A 1 91 ? -5.231 7.761 13.180 1.00 96.12 91 ASN A N 1
ATOM 734 C CA . ASN A 1 91 ? -6.307 6.852 12.781 1.00 96.12 91 ASN A CA 1
ATOM 735 C C . ASN A 1 91 ? -6.764 5.915 13.915 1.00 96.12 91 ASN A C 1
ATOM 737 O O . ASN A 1 91 ? -7.474 4.943 13.656 1.00 96.12 91 ASN A O 1
ATOM 741 N N . GLU A 1 92 ? -6.351 6.185 15.161 1.00 95.19 92 GLU A N 1
ATOM 742 C CA . GLU A 1 92 ? -6.679 5.385 16.354 1.00 95.19 92 GLU A CA 1
ATOM 743 C C . GLU A 1 92 ? -6.341 3.884 16.208 1.00 95.19 92 GLU A C 1
ATOM 745 O O . GLU A 1 92 ? -6.998 2.999 16.769 1.00 95.19 92 GLU A O 1
ATOM 750 N N . LEU A 1 93 ? -5.284 3.587 15.451 1.00 93.94 93 LEU A N 1
ATOM 751 C CA . LEU A 1 93 ? -4.793 2.237 15.212 1.00 93.94 93 LEU A CA 1
ATOM 752 C C . LEU A 1 93 ? -3.794 1.844 16.297 1.00 93.94 93 LEU A C 1
ATOM 754 O O . LEU A 1 93 ? -2.964 2.638 16.738 1.00 93.94 93 LEU A O 1
ATOM 758 N N . THR A 1 94 ? -3.844 0.580 16.710 1.00 92.56 94 THR A N 1
ATOM 759 C CA . THR A 1 94 ? -2.814 0.011 17.585 1.00 92.56 94 THR A CA 1
ATOM 760 C C . THR A 1 94 ? -1.684 -0.525 16.708 1.00 92.56 94 THR A C 1
ATOM 762 O O . THR A 1 94 ? -1.908 -1.520 16.013 1.00 92.56 94 THR A O 1
ATOM 765 N N . PRO A 1 95 ? -0.496 0.112 16.694 1.00 91.31 95 PRO A N 1
ATOM 766 C CA . PRO A 1 95 ? 0.626 -0.398 15.929 1.00 91.31 95 PRO A CA 1
ATOM 767 C C . PRO A 1 95 ? 1.127 -1.689 16.567 1.00 91.31 95 PRO A C 1
ATOM 769 O O . PRO A 1 95 ? 1.194 -1.814 17.791 1.00 91.31 95 PRO A O 1
ATOM 7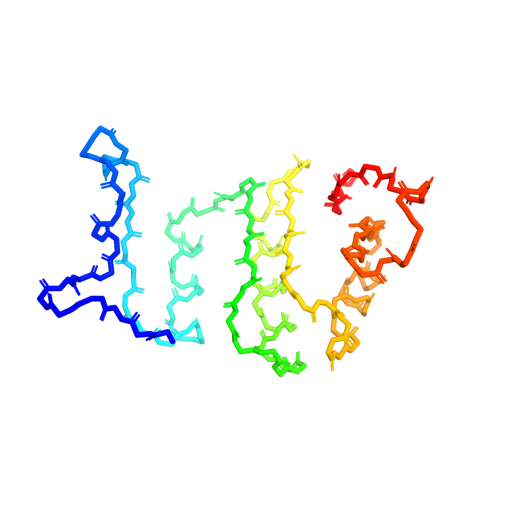72 N N . LEU A 1 96 ? 1.538 -2.624 15.724 1.00 89.50 96 LEU A N 1
ATOM 773 C CA . LEU A 1 96 ? 2.181 -3.847 16.161 1.00 89.50 96 LEU A CA 1
ATOM 774 C C . LEU A 1 96 ? 3.481 -3.993 15.396 1.00 89.50 96 LEU A C 1
ATOM 776 O O . LEU A 1 96 ? 3.492 -4.166 14.177 1.00 89.50 96 LEU A O 1
ATOM 780 N N . THR A 1 97 ? 4.572 -3.819 16.127 1.00 85.38 97 THR A N 1
ATOM 781 C CA . THR A 1 97 ? 5.895 -3.617 15.557 1.00 85.38 97 THR A CA 1
ATOM 782 C C . THR A 1 97 ? 6.812 -4.761 15.945 1.00 85.38 97 THR A C 1
ATOM 784 O O . THR A 1 97 ? 6.747 -5.296 17.050 1.00 85.38 97 THR A O 1
ATOM 787 N N . TYR A 1 98 ? 7.690 -5.128 15.017 1.00 75.38 98 TYR A N 1
ATOM 788 C CA . TYR A 1 98 ? 8.761 -6.075 15.268 1.00 75.38 98 TYR A CA 1
ATOM 789 C C . TYR A 1 98 ? 10.074 -5.447 14.826 1.00 75.38 98 TYR A C 1
ATOM 791 O O . TYR A 1 98 ? 10.238 -5.065 13.670 1.00 75.38 98 TYR A O 1
ATOM 799 N N . LEU A 1 99 ? 11.012 -5.332 15.759 1.00 66.50 99 LEU A N 1
ATOM 800 C CA . LEU A 1 99 ? 12.374 -4.926 15.455 1.00 66.50 99 LEU A CA 1
ATOM 801 C C . LEU A 1 99 ? 13.217 -6.196 15.403 1.00 66.50 99 LEU A C 1
ATOM 803 O O . LEU A 1 99 ? 13.582 -6.743 16.438 1.00 66.50 99 LEU A O 1
ATOM 807 N N . ALA A 1 100 ? 13.549 -6.645 14.191 1.00 60.34 100 ALA A N 1
ATOM 808 C CA . ALA A 1 100 ? 14.373 -7.836 13.952 1.00 60.34 100 ALA A CA 1
ATOM 809 C C . ALA A 1 100 ? 15.836 -7.699 14.431 1.00 60.34 100 ALA A C 1
ATOM 811 O O . ALA A 1 100 ? 16.643 -8.605 14.244 1.00 60.34 100 ALA A O 1
ATOM 812 N N . TYR A 1 101 ? 16.175 -6.582 15.077 1.00 50.31 101 TYR A N 1
ATOM 813 C CA . TYR A 1 101 ? 17.464 -6.327 15.706 1.00 50.31 101 TYR A CA 1
ATOM 814 C C . TYR A 1 101 ? 17.300 -6.198 17.222 1.00 50.31 101 TYR A C 1
ATOM 816 O O . TYR A 1 101 ? 17.598 -5.158 17.808 1.00 50.31 101 TYR A O 1
ATOM 824 N N . THR A 1 102 ? 16.836 -7.257 17.881 1.00 44.50 102 THR A N 1
ATOM 825 C CA . THR A 1 102 ? 17.154 -7.462 19.293 1.00 44.50 102 THR A CA 1
ATOM 826 C C . THR A 1 102 ? 18.331 -8.427 19.375 1.00 44.50 102 THR A C 1
ATOM 828 O O . THR A 1 102 ? 18.309 -9.520 18.821 1.00 44.50 102 THR A O 1
ATOM 831 N N . ILE A 1 103 ? 19.373 -8.031 20.109 1.00 50.25 103 ILE A N 1
ATOM 832 C CA . ILE A 1 103 ? 20.482 -8.911 20.529 1.00 50.25 103 ILE A CA 1
ATOM 833 C C . ILE A 1 103 ? 19.956 -10.062 21.426 1.00 50.25 103 ILE A C 1
ATOM 835 O O . ILE A 1 103 ? 20.690 -10.980 21.775 1.00 50.25 103 ILE A O 1
ATOM 839 N N . ASP A 1 104 ? 18.663 -10.046 21.760 1.00 45.53 104 ASP A N 1
ATOM 840 C CA . ASP A 1 104 ? 17.973 -11.049 22.552 1.00 45.53 104 ASP A CA 1
ATOM 841 C C . ASP A 1 104 ? 16.687 -11.516 21.844 1.00 45.53 104 ASP A C 1
ATOM 843 O O . ASP A 1 104 ? 15.732 -10.757 21.654 1.00 45.53 104 ASP A O 1
ATOM 847 N N . SER A 1 105 ? 16.670 -12.786 21.443 1.00 48.16 105 SER A N 1
ATOM 848 C CA . SER A 1 105 ? 15.559 -13.469 20.773 1.00 48.16 105 SER A CA 1
ATOM 849 C C . SER A 1 105 ? 14.340 -13.727 21.673 1.00 48.16 105 SER A C 1
ATOM 851 O O . SER A 1 105 ? 13.363 -14.313 21.213 1.00 48.16 105 SER A O 1
ATOM 853 N N . SER A 1 106 ? 14.371 -13.325 22.948 1.00 48.59 106 SER A N 1
ATOM 854 C CA . SER A 1 106 ? 13.277 -13.548 23.906 1.00 48.59 106 SER A CA 1
ATOM 855 C C . SER A 1 106 ? 12.123 -12.534 23.836 1.00 48.59 106 SER A C 1
ATOM 857 O O . SER A 1 106 ? 11.097 -12.754 24.475 1.00 48.59 106 SER A O 1
ATOM 859 N N . LEU A 1 107 ? 12.242 -11.458 23.044 1.00 47.28 107 LEU A N 1
ATOM 860 C CA . LEU A 1 107 ? 11.259 -10.357 22.989 1.00 47.28 107 LEU A CA 1
ATOM 861 C C . LEU A 1 107 ? 10.349 -10.357 21.746 1.00 47.28 107 LEU A C 1
ATOM 863 O O . LEU A 1 107 ? 9.645 -9.381 21.489 1.00 47.28 107 LEU A O 1
ATOM 867 N N . ALA A 1 108 ? 10.334 -11.437 20.962 1.00 43.94 108 ALA A N 1
ATOM 868 C CA . ALA A 1 108 ? 9.458 -11.539 19.798 1.00 43.94 108 ALA A CA 1
ATOM 869 C C . ALA A 1 108 ? 7.991 -11.793 20.215 1.00 43.94 108 ALA A C 1
ATOM 871 O O . ALA A 1 108 ? 7.647 -12.865 20.719 1.00 43.94 108 ALA A O 1
ATOM 872 N N . HIS A 1 109 ? 7.110 -10.820 19.972 1.00 42.94 109 HIS A N 1
ATOM 873 C CA . HIS A 1 109 ? 5.652 -10.919 20.140 1.00 42.94 109 HIS A CA 1
ATOM 874 C C . HIS A 1 109 ? 4.928 -10.493 18.836 1.00 42.94 109 HIS A C 1
ATOM 876 O O . HIS A 1 109 ? 5.555 -9.824 18.016 1.00 42.94 109 HIS A O 1
ATOM 882 N N . PRO A 1 110 ? 3.681 -10.970 18.587 1.00 46.88 110 PRO A N 1
ATOM 883 C CA . PRO A 1 110 ? 3.109 -11.184 17.241 1.00 46.88 110 PRO A CA 1
ATOM 884 C C . PRO A 1 110 ? 2.682 -9.893 16.515 1.00 46.88 110 PRO A C 1
ATOM 886 O O . PRO A 1 110 ? 2.951 -8.825 17.024 1.00 46.88 110 PRO A O 1
ATOM 889 N N . PHE A 1 111 ? 2.065 -9.999 15.323 1.00 53.84 111 PHE A N 1
ATOM 890 C CA . PHE A 1 111 ? 2.194 -9.114 14.140 1.00 53.84 111 PHE A CA 1
ATOM 891 C C . PHE A 1 111 ? 0.949 -8.273 13.739 1.00 53.84 111 PHE A C 1
ATOM 893 O O . PHE A 1 111 ? -0.167 -8.777 13.844 1.00 53.84 111 PHE A O 1
ATOM 900 N N . GLY A 1 112 ? 1.146 -7.062 13.173 1.00 50.59 112 GLY A N 1
ATOM 901 C CA . GLY A 1 112 ? 0.162 -6.292 12.363 1.00 50.59 112 GLY A CA 1
ATOM 902 C C . GLY A 1 112 ? -0.664 -5.176 13.050 1.00 50.59 112 GLY A C 1
ATOM 903 O O . GLY A 1 112 ? -1.163 -5.346 14.156 1.00 50.59 112 GLY A O 1
ATOM 904 N N . ALA A 1 113 ? -0.843 -4.017 12.398 1.00 46.16 113 ALA A N 1
ATOM 905 C CA . ALA A 1 113 ? -1.762 -2.972 12.870 1.00 46.16 113 ALA A CA 1
ATOM 906 C C . ALA A 1 113 ? -3.200 -3.282 12.419 1.00 46.16 113 ALA A C 1
ATOM 908 O O . ALA A 1 113 ? -3.455 -3.410 11.223 1.00 46.16 113 ALA A O 1
ATOM 909 N N . PHE A 1 114 ? -4.135 -3.399 13.365 1.00 41.81 114 PHE A N 1
ATOM 910 C CA . PHE A 1 114 ? -5.518 -3.810 13.092 1.00 41.81 114 PHE A CA 1
ATOM 911 C C . PHE A 1 114 ? -6.491 -2.625 13.110 1.00 41.81 114 PHE A C 1
ATOM 913 O O . PHE A 1 114 ? -6.510 -1.838 14.060 1.00 41.81 114 PHE A O 1
ATOM 920 N N . LYS A 1 115 ? -7.367 -2.552 12.102 1.00 38.38 115 LYS A N 1
ATOM 921 C CA . LYS A 1 115 ? -8.555 -1.682 12.088 1.00 38.38 115 LYS A CA 1
ATOM 922 C C . LYS A 1 115 ? -9.688 -2.357 12.882 1.00 38.38 115 LYS A C 1
ATOM 924 O O . LYS A 1 115 ? -10.111 -3.453 12.512 1.00 38.38 115 LYS A O 1
ATOM 929 N N . LYS A 1 116 ? -10.134 -1.738 13.986 1.00 41.56 116 LYS A N 1
ATOM 930 C CA . LYS A 1 116 ? -11.216 -2.253 14.860 1.00 41.56 116 LYS A CA 1
ATOM 931 C C . LYS A 1 116 ? -12.584 -2.327 14.178 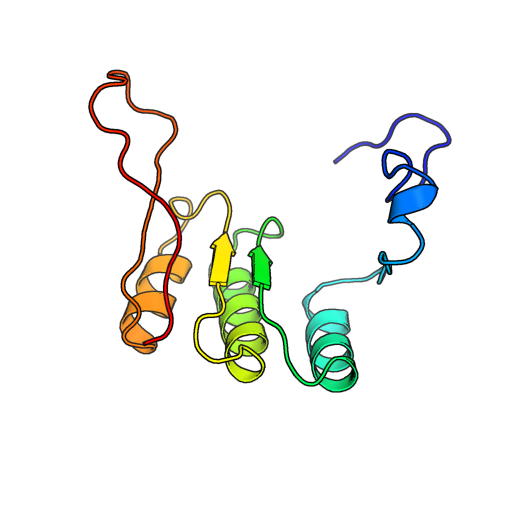1.00 41.56 116 LYS A C 1
ATOM 933 O O . LYS A 1 116 ? -12.846 -1.563 13.227 1.00 41.56 116 LYS A O 1
#

Secondary structure (DSSP, 8-state):
-PPPTTPPTTTTS-HHHHTT-----S-HHHHHHHHHHHH--EEEEEE-S---HHHHHHHHHHHHHTEEEEEEEEES-TTSSSHHHHHHHHTT-B-----S--S-GGG-----EEP-

Sequence (116 aa):
MLLPEGCDPGWVIPDELKKGWSLSLGKSEDKLVPMLEELGKIDFFLHDSLHSYDNMMFEFQEAFKYMDKGGLIVADNINWNTSFYVFCNENELTPLTYLAYTIDSSLAHPFGAFKK

Organism: NCBI:txid1889000

pLDDT: mean 87.56, std 17.7, range [38.38, 98.44]

Radius of gyration: 16.01 Å; chains: 1; bounding box: 33×33×42 Å

Foldseek 3Di:
DDDPPPDDPCNPPDPVCVVVDDDDDDDCVVPVQVVLVVVQADQEAEADDDPDLVVLLVNLVSNVVRYDAFGFYYYPPCVPDVNVVVSCVVLVKDADDDDPPDPDPPPDDDDTIHHD